Protein AF-A0A645A316-F1 (afdb_monomer_lite)

Sequence (80 aa):
MLMVMEELTKRIRKEGGDKQNKYEYQVNRNKLVGILRDDIIHALTARNQATLVARMNKIIKRAQAFVCPIKPDRTVERLR

Radius of gyration: 15.73 Å; chains: 1; bounding box: 36×23×44 Å

Secondary structure (DSSP, 8-state):
-HHHHHHHHHHHHHHHTTS--SSEEE--HHHHHHHHHHHHHHHHT-SSHHHHHHHHHHHHHHHHH--EEE-TT--S----

Organism: NCBI:txid1076179

pLDDT: mean 73.17, std 15.68, range [42.91, 94.19]

Structure (mmCIF, N/CA/C/O backbone):
data_AF-A0A645A316-F1
#
_entry.id   AF-A0A645A316-F1
#
loop_
_atom_site.group_PDB
_atom_site.id
_atom_site.type_symbol
_atom_site.label_atom_id
_atom_site.label_alt_id
_atom_site.label_comp_id
_atom_site.label_asym_id
_atom_site.label_entity_id
_atom_site.label_seq_id
_atom_site.pdbx_PDB_ins_code
_atom_site.Cartn_x
_atom_site.Cartn_y
_atom_site.Cartn_z
_atom_site.occupancy
_atom_site.B_iso_or_equiv
_atom_site.auth_seq_id
_atom_site.auth_comp_id
_atom_site.auth_asym_id
_atom_site.auth_atom_id
_atom_site.pdbx_PDB_model_num
ATOM 1 N N . MET A 1 1 ? -2.988 16.071 -10.828 1.00 48.12 1 MET A N 1
ATOM 2 C CA . MET A 1 1 ? -2.500 14.709 -10.486 1.00 48.12 1 MET A CA 1
ATOM 3 C C . MET A 1 1 ? -1.367 14.205 -11.388 1.00 48.12 1 MET A C 1
ATOM 5 O O . MET A 1 1 ? -0.526 13.485 -10.872 1.00 48.12 1 MET A O 1
ATOM 9 N N . LEU A 1 2 ? -1.303 14.571 -12.680 1.00 42.91 2 LEU A N 1
ATOM 10 C CA . LEU A 1 2 ? -0.210 14.165 -13.590 1.00 42.91 2 LEU A CA 1
ATOM 11 C C . LEU A 1 2 ? 1.186 14.675 -13.165 1.00 42.91 2 LEU A C 1
ATOM 13 O O . LEU A 1 2 ? 2.121 13.882 -13.129 1.00 42.91 2 LEU A O 1
ATOM 17 N N . MET A 1 3 ? 1.311 15.945 -12.749 1.00 50.59 3 MET A N 1
ATOM 18 C CA . MET A 1 3 ? 2.612 16.532 -12.361 1.00 50.59 3 MET A CA 1
ATOM 19 C C . MET A 1 3 ? 3.299 15.801 -11.197 1.00 50.59 3 MET A C 1
ATOM 21 O O . MET A 1 3 ? 4.504 15.580 -11.230 1.00 50.59 3 MET A O 1
ATOM 25 N N . VAL A 1 4 ? 2.530 15.352 -10.199 1.00 56.16 4 VAL A N 1
ATOM 26 C CA . VAL A 1 4 ? 3.068 14.648 -9.018 1.00 56.16 4 VAL A CA 1
ATOM 27 C C . VAL A 1 4 ? 3.741 13.327 -9.415 1.00 56.16 4 VAL A C 1
ATOM 29 O O . VAL A 1 4 ? 4.724 12.918 -8.804 1.00 56.16 4 VAL A O 1
ATOM 32 N N . MET A 1 5 ? 3.242 12.665 -10.462 1.00 53.41 5 MET A N 1
ATOM 33 C CA . MET A 1 5 ? 3.728 11.355 -10.901 1.00 53.41 5 MET A CA 1
ATOM 34 C C . MET A 1 5 ? 4.989 11.444 -11.760 1.00 53.41 5 MET A C 1
ATOM 36 O O . MET A 1 5 ? 5.875 10.596 -11.625 1.00 53.41 5 MET A O 1
ATOM 40 N N . GLU A 1 6 ? 5.098 12.461 -12.619 1.00 60.12 6 GLU A N 1
ATOM 41 C CA . GLU A 1 6 ? 6.349 12.735 -13.335 1.00 60.12 6 GLU A CA 1
ATOM 42 C C . GLU A 1 6 ? 7.472 13.065 -12.358 1.00 60.12 6 GLU A C 1
ATOM 44 O O . GLU A 1 6 ? 8.588 12.562 -12.501 1.00 60.12 6 GLU A O 1
ATOM 49 N N . GLU A 1 7 ? 7.169 13.856 -11.330 1.00 61.19 7 GLU A N 1
ATOM 50 C CA . GLU A 1 7 ? 8.144 14.223 -10.312 1.00 61.19 7 GLU A CA 1
ATOM 51 C C . GLU A 1 7 ? 8.587 13.010 -9.481 1.00 61.19 7 GLU A C 1
ATOM 53 O O . GLU A 1 7 ? 9.785 12.809 -9.276 1.00 61.19 7 GLU A O 1
ATOM 58 N N . LEU A 1 8 ? 7.653 12.133 -9.094 1.00 60.50 8 LEU A N 1
ATOM 59 C CA . LEU A 1 8 ? 7.968 10.873 -8.409 1.00 60.50 8 LEU A CA 1
ATOM 60 C C . LEU A 1 8 ? 8.818 9.938 -9.276 1.00 60.50 8 LEU A C 1
ATOM 62 O O . LEU A 1 8 ? 9.793 9.363 -8.798 1.00 60.50 8 LEU A O 1
ATOM 66 N N . THR A 1 9 ? 8.493 9.816 -10.563 1.00 62.16 9 THR A N 1
ATOM 67 C CA . THR A 1 9 ? 9.254 8.970 -11.498 1.00 62.16 9 THR A CA 1
ATOM 68 C C . THR A 1 9 ? 10.671 9.510 -11.704 1.00 62.16 9 THR A C 1
ATOM 70 O O . THR A 1 9 ? 11.629 8.737 -11.737 1.00 62.16 9 THR A O 1
ATOM 73 N N . LYS A 1 10 ? 10.830 10.839 -11.782 1.00 65.62 10 LYS A N 1
ATOM 74 C CA . LYS A 1 10 ? 12.144 11.497 -11.832 1.00 65.62 10 LYS A CA 1
ATOM 75 C C . LYS A 1 10 ? 12.950 11.259 -10.554 1.00 65.62 10 LYS A C 1
ATOM 77 O O . LYS A 1 10 ? 14.137 10.960 -10.654 1.00 65.62 10 LYS A O 1
ATOM 82 N N . ARG A 1 11 ? 12.325 11.332 -9.372 1.00 66.19 11 ARG A N 1
ATOM 83 C CA . ARG A 1 11 ? 12.994 11.036 -8.090 1.00 66.19 11 ARG A CA 1
ATOM 84 C C . ARG A 1 11 ? 13.448 9.581 -8.003 1.00 66.19 11 ARG A C 1
ATOM 86 O O . ARG A 1 11 ? 14.606 9.350 -7.688 1.00 66.19 11 ARG A O 1
ATOM 93 N N . ILE A 1 12 ? 12.602 8.625 -8.394 1.00 64.69 12 ILE A N 1
ATOM 94 C CA . ILE A 1 12 ? 12.963 7.195 -8.424 1.00 64.69 12 ILE A CA 1
ATOM 95 C C . ILE A 1 12 ? 14.155 6.944 -9.357 1.00 64.69 12 ILE A C 1
ATOM 97 O O . ILE A 1 12 ? 15.069 6.206 -9.001 1.00 64.69 12 ILE A O 1
ATOM 101 N N . ARG A 1 13 ? 14.184 7.580 -10.536 1.00 66.25 13 ARG A N 1
ATOM 102 C CA . ARG A 1 13 ? 15.333 7.492 -11.452 1.00 66.25 13 ARG A CA 1
ATOM 103 C C . ARG A 1 13 ? 16.598 8.117 -10.863 1.00 66.25 13 ARG A C 1
ATOM 105 O O . ARG A 1 13 ? 17.669 7.547 -11.025 1.00 66.25 13 ARG A O 1
ATOM 112 N N . LYS A 1 14 ? 16.479 9.248 -10.162 1.00 67.56 14 LYS A N 1
ATOM 113 C CA . LYS A 1 14 ? 17.608 9.923 -9.505 1.00 67.56 14 LYS A CA 1
ATOM 114 C C . LYS A 1 14 ? 18.174 9.105 -8.337 1.00 67.56 14 LYS A C 1
ATOM 116 O O . LYS A 1 14 ? 19.383 9.004 -8.213 1.00 67.56 14 LYS A O 1
ATOM 121 N N . GLU A 1 15 ? 17.320 8.495 -7.517 1.00 64.25 15 GLU A N 1
ATOM 122 C CA . GLU A 1 15 ? 17.731 7.642 -6.387 1.00 64.25 15 GLU A CA 1
ATOM 123 C C . GLU A 1 15 ? 18.207 6.245 -6.826 1.00 64.25 15 GLU A C 1
ATOM 125 O O . GLU A 1 15 ? 18.973 5.590 -6.120 1.00 64.25 15 GLU A O 1
ATOM 130 N N . GLY A 1 16 ? 17.738 5.768 -7.983 1.00 57.66 16 GLY A N 1
ATOM 131 C CA . GLY A 1 16 ? 18.080 4.460 -8.541 1.00 57.66 16 GLY A CA 1
ATOM 132 C C . GLY A 1 16 ? 19.250 4.457 -9.528 1.00 57.66 16 GLY A C 1
ATOM 133 O O . GLY A 1 16 ? 19.740 3.373 -9.828 1.00 57.66 16 GLY A O 1
ATOM 134 N N . GLY A 1 17 ? 19.688 5.621 -10.022 1.00 55.31 17 GLY A N 1
ATOM 135 C CA . GLY A 1 17 ? 20.700 5.749 -11.081 1.00 55.31 17 GLY A CA 1
ATOM 136 C C . GLY A 1 17 ? 22.079 5.186 -10.727 1.00 55.31 17 GLY A C 1
ATOM 137 O O . GLY A 1 17 ? 22.764 4.681 -11.609 1.00 55.31 17 GLY A O 1
ATOM 138 N N . ASP A 1 18 ? 22.442 5.183 -9.441 1.00 53.72 18 ASP A N 1
ATOM 139 C CA . ASP A 1 18 ? 23.729 4.654 -8.958 1.00 53.72 18 ASP A CA 1
ATOM 140 C C . ASP A 1 18 ? 23.701 3.150 -8.644 1.00 53.72 18 ASP A C 1
ATOM 142 O O . ASP A 1 18 ? 24.731 2.537 -8.362 1.00 53.72 18 ASP A O 1
ATOM 146 N N . LYS A 1 19 ? 22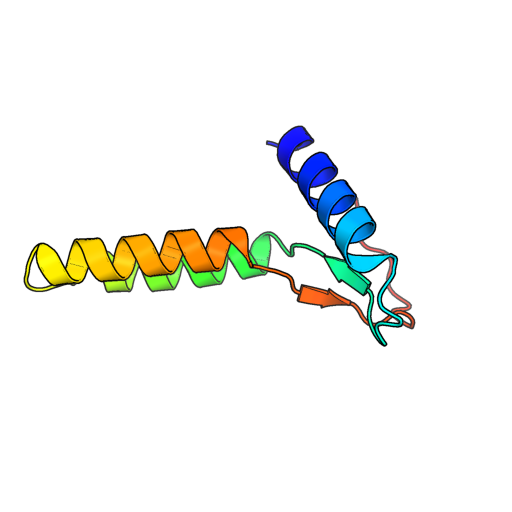.524 2.517 -8.676 1.00 58.56 19 LYS A N 1
ATOM 147 C CA . LYS A 1 19 ? 22.386 1.083 -8.408 1.00 58.56 19 LYS A CA 1
ATOM 148 C C . LYS A 1 19 ? 22.293 0.359 -9.746 1.00 58.56 19 LYS A C 1
ATOM 150 O O . LYS A 1 19 ? 21.352 0.604 -10.495 1.00 58.56 19 LYS A O 1
ATOM 155 N N . GLN A 1 20 ? 23.222 -0.565 -10.027 1.00 57.72 20 GLN A N 1
ATOM 156 C CA . GLN A 1 20 ? 23.162 -1.512 -11.158 1.00 57.72 20 GLN A CA 1
ATOM 157 C C . GLN A 1 20 ? 21.978 -2.488 -11.001 1.00 57.72 20 GLN A C 1
ATOM 159 O O . GLN A 1 20 ? 22.126 -3.697 -10.827 1.00 57.72 20 GLN A O 1
ATOM 164 N N . ASN A 1 21 ? 20.766 -1.952 -10.985 1.00 60.88 21 ASN A N 1
ATOM 165 C CA . ASN A 1 21 ? 19.552 -2.710 -10.797 1.00 60.88 21 ASN A CA 1
ATOM 166 C C . ASN A 1 21 ? 19.244 -3.482 -12.080 1.00 60.88 21 ASN A C 1
ATOM 168 O O . ASN A 1 21 ? 19.162 -2.912 -13.162 1.00 60.88 21 ASN A O 1
ATOM 172 N N . LYS A 1 22 ? 18.976 -4.782 -11.935 1.00 58.06 22 LYS A N 1
ATOM 173 C CA . LYS A 1 22 ? 18.560 -5.674 -13.032 1.00 58.06 22 LYS A CA 1
ATOM 174 C C . LYS A 1 22 ? 17.252 -5.239 -13.727 1.00 58.06 22 LYS A C 1
ATOM 176 O O . LYS A 1 22 ? 16.958 -5.707 -14.822 1.00 58.06 22 LYS A O 1
ATOM 181 N N . TYR A 1 23 ? 16.452 -4.383 -13.086 1.00 61.94 23 TYR A N 1
ATOM 182 C CA . TYR A 1 23 ? 15.144 -3.923 -13.559 1.00 61.94 23 TYR A CA 1
ATOM 183 C C . TYR A 1 23 ? 14.991 -2.411 -13.365 1.00 61.94 23 TYR A C 1
ATOM 185 O O . TYR A 1 23 ? 15.463 -1.870 -12.364 1.00 61.94 23 TYR A O 1
ATOM 193 N N . GLU A 1 24 ? 14.266 -1.746 -14.268 1.00 63.38 24 GLU A N 1
ATOM 194 C CA . GLU A 1 24 ? 13.797 -0.379 -14.027 1.00 63.38 24 GLU A CA 1
ATOM 195 C C . GLU A 1 24 ? 12.625 -0.408 -13.045 1.00 63.38 24 GLU A C 1
ATOM 197 O O . GLU A 1 24 ? 11.734 -1.244 -13.158 1.00 63.38 24 GLU A O 1
ATOM 202 N N . TYR A 1 25 ? 12.571 0.520 -12.097 1.00 67.00 25 TYR A N 1
ATOM 203 C CA . TYR A 1 25 ? 11.467 0.603 -11.144 1.00 67.00 25 TYR A CA 1
ATOM 204 C C . TYR A 1 25 ? 10.590 1.817 -11.458 1.00 67.00 25 TYR A C 1
ATOM 206 O O . TYR A 1 25 ? 11.091 2.925 -11.639 1.00 67.00 25 TYR A O 1
ATOM 214 N N . GLN A 1 26 ? 9.271 1.621 -11.525 1.00 68.12 26 GLN A N 1
ATOM 215 C CA . GLN A 1 26 ? 8.297 2.705 -11.702 1.00 68.12 26 GLN A CA 1
ATOM 216 C C . GLN A 1 26 ? 7.066 2.489 -10.825 1.00 68.12 26 GLN A C 1
ATOM 218 O O . GLN A 1 26 ? 6.735 1.367 -10.435 1.00 68.12 26 GLN A O 1
ATOM 223 N N . VAL A 1 27 ? 6.325 3.565 -10.577 1.00 71.25 27 VAL A N 1
ATOM 224 C CA . VAL A 1 27 ? 5.035 3.491 -9.890 1.00 71.25 27 VAL A CA 1
ATOM 225 C C . VAL A 1 27 ? 3.964 2.997 -10.865 1.00 71.25 27 VAL A C 1
ATOM 227 O O . VAL A 1 27 ? 3.706 3.619 -11.894 1.00 71.25 27 VAL A O 1
ATOM 230 N N . ASN A 1 28 ? 3.301 1.883 -10.545 1.00 79.31 28 ASN A N 1
ATOM 231 C CA . ASN A 1 28 ? 2.120 1.425 -11.281 1.00 79.31 28 ASN A CA 1
ATOM 232 C C . ASN A 1 28 ? 0.847 1.886 -10.560 1.00 79.31 28 ASN A C 1
ATOM 234 O O . ASN A 1 28 ? 0.489 1.328 -9.524 1.00 79.31 28 ASN A O 1
ATOM 238 N N . ARG A 1 29 ? 0.152 2.878 -11.131 1.00 73.56 29 ARG A N 1
ATOM 239 C CA . ARG A 1 29 ? -1.045 3.492 -10.533 1.00 73.56 29 ARG A CA 1
ATOM 240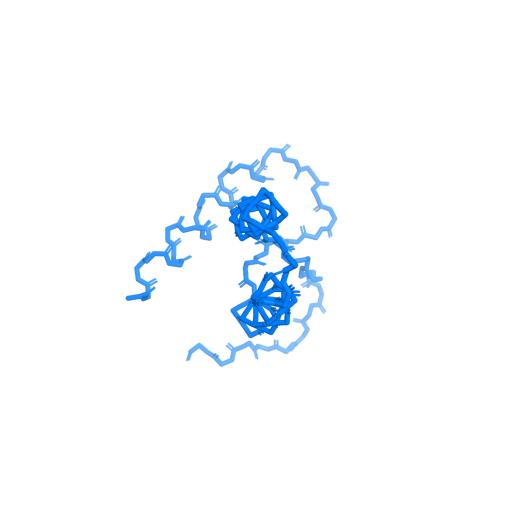 C C . ARG A 1 29 ? -2.155 2.481 -10.248 1.00 73.56 29 ARG A C 1
ATOM 242 O O . ARG A 1 29 ? -2.704 2.498 -9.155 1.00 73.56 29 ARG A O 1
ATOM 249 N N . ASN A 1 30 ? -2.463 1.592 -11.190 1.00 78.50 30 ASN A N 1
ATOM 250 C CA . ASN A 1 30 ? -3.567 0.640 -11.031 1.00 78.50 30 ASN A CA 1
ATOM 251 C C . ASN A 1 30 ? -3.273 -0.370 -9.919 1.00 78.50 30 ASN A C 1
ATOM 253 O O . ASN A 1 30 ? -4.140 -0.650 -9.095 1.00 78.50 30 ASN A O 1
ATOM 257 N N . LYS A 1 31 ? -2.029 -0.862 -9.849 1.00 80.75 31 LYS A N 1
ATOM 258 C CA . LYS A 1 31 ? -1.605 -1.751 -8.759 1.00 80.75 31 LYS A CA 1
ATOM 259 C C . LYS A 1 31 ? -1.595 -1.037 -7.410 1.00 80.75 31 LYS A C 1
ATOM 261 O O . LYS A 1 31 ? -2.075 -1.604 -6.435 1.00 80.75 31 LYS A O 1
ATOM 266 N N . LEU A 1 32 ? -1.083 0.194 -7.364 1.00 83.00 32 LEU A N 1
ATOM 267 C CA . LEU A 1 32 ? -1.062 0.998 -6.144 1.00 83.00 32 LEU A CA 1
ATOM 268 C C . LEU A 1 32 ? -2.483 1.230 -5.620 1.00 83.00 32 LEU A C 1
ATOM 270 O O . LEU A 1 32 ? -2.759 0.942 -4.464 1.00 83.00 32 LEU A O 1
ATOM 274 N N . VAL A 1 33 ? -3.397 1.695 -6.476 1.00 82.88 33 VAL A N 1
ATOM 275 C CA . VAL A 1 33 ? -4.795 1.956 -6.099 1.00 82.88 33 VAL A CA 1
ATOM 276 C C . VAL A 1 33 ? -5.489 0.684 -5.612 1.00 82.88 33 VAL A C 1
ATOM 278 O O . VAL A 1 33 ? -6.193 0.745 -4.609 1.00 82.88 33 VAL A O 1
ATOM 281 N N . GLY A 1 34 ? -5.263 -0.459 -6.269 1.00 86.25 34 GLY A N 1
ATOM 282 C CA . GLY A 1 34 ? -5.807 -1.747 -5.827 1.00 86.25 34 GLY A CA 1
ATOM 283 C C . GLY A 1 34 ? -5.356 -2.119 -4.413 1.00 86.2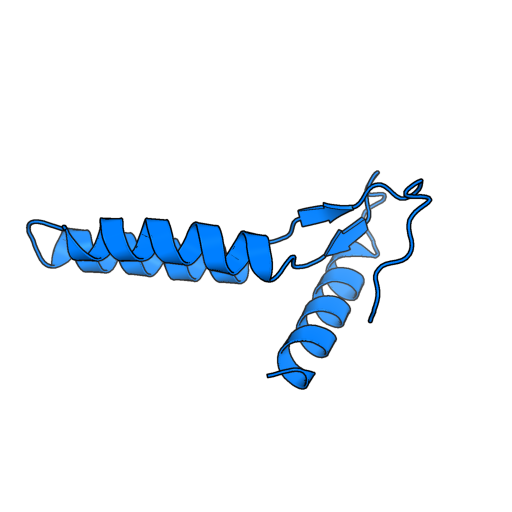5 34 GLY A C 1
ATOM 284 O O . GLY A 1 34 ? -6.192 -2.322 -3.539 1.00 86.25 34 GLY A O 1
ATOM 285 N N . ILE A 1 35 ? -4.042 -2.106 -4.161 1.00 85.69 35 ILE A N 1
ATOM 286 C CA . ILE A 1 35 ? -3.472 -2.439 -2.843 1.00 85.69 35 ILE A CA 1
ATOM 287 C C . ILE A 1 35 ? -3.971 -1.474 -1.761 1.00 85.69 35 ILE A C 1
ATOM 289 O O . ILE A 1 35 ? -4.348 -1.903 -0.673 1.00 85.69 35 ILE A O 1
ATOM 293 N N . LEU A 1 36 ? -3.993 -0.169 -2.055 1.00 88.69 36 LEU A N 1
ATOM 294 C CA . LEU A 1 36 ? -4.449 0.835 -1.094 1.00 88.69 36 LEU A CA 1
ATOM 295 C C . LEU A 1 36 ? -5.933 0.677 -0.765 1.00 88.69 36 LEU A C 1
ATOM 297 O O . LEU A 1 36 ? -6.307 0.852 0.390 1.00 88.69 36 LEU A O 1
ATOM 301 N N . ARG A 1 37 ? -6.779 0.337 -1.74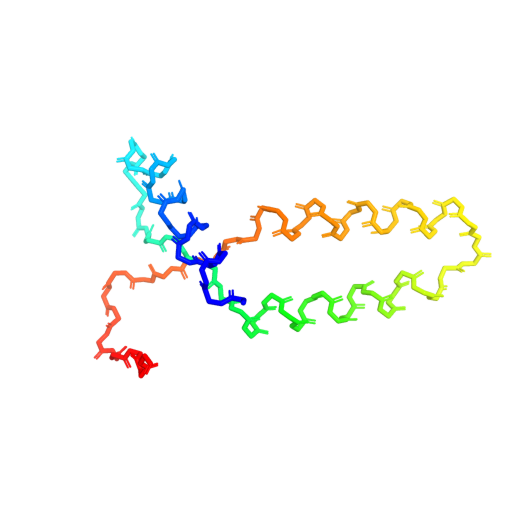4 1.00 89.31 37 ARG A N 1
ATOM 302 C CA . ARG A 1 37 ? -8.210 0.111 -1.512 1.00 89.31 37 ARG A CA 1
ATOM 303 C C . ARG A 1 37 ? -8.430 -1.013 -0.502 1.00 89.31 37 ARG A C 1
ATOM 305 O O . ARG A 1 37 ? -9.171 -0.816 0.460 1.00 89.31 37 ARG A O 1
ATOM 312 N N . ASP A 1 38 ? -7.766 -2.146 -0.698 1.00 89.50 38 ASP A N 1
ATOM 313 C CA . ASP A 1 38 ? -7.907 -3.311 0.177 1.00 89.50 38 ASP A CA 1
ATOM 314 C C . ASP A 1 38 ? -7.367 -3.023 1.584 1.00 89.50 38 ASP A C 1
ATOM 316 O O . ASP A 1 38 ? -8.033 -3.301 2.586 1.00 89.50 38 ASP A O 1
ATOM 320 N N . ASP A 1 39 ? -6.195 -2.385 1.670 1.00 88.94 39 ASP A N 1
ATOM 321 C CA . ASP A 1 39 ? -5.598 -2.019 2.952 1.00 88.94 39 ASP A CA 1
ATOM 322 C C . ASP A 1 39 ? -6.473 -1.001 3.720 1.00 88.94 39 ASP A C 1
ATOM 324 O O . ASP A 1 39 ? -6.596 -1.109 4.943 1.00 88.94 39 ASP A O 1
ATOM 328 N N . ILE A 1 40 ? -7.114 -0.040 3.035 1.00 91.56 40 ILE A N 1
ATOM 329 C CA . ILE A 1 40 ? -8.031 0.936 3.655 1.00 91.56 40 ILE A CA 1
ATOM 330 C C . ILE A 1 40 ? -9.278 0.241 4.201 1.00 91.56 40 ILE A C 1
ATOM 332 O O . ILE A 1 40 ? -9.650 0.491 5.348 1.00 91.56 40 ILE A O 1
ATOM 336 N N . ILE A 1 41 ? -9.907 -0.653 3.429 1.00 91.81 41 ILE A N 1
ATOM 337 C CA . ILE A 1 41 ? -11.063 -1.432 3.907 1.00 91.81 41 ILE A CA 1
ATOM 338 C C . ILE A 1 41 ? -10.667 -2.194 5.174 1.00 91.81 41 ILE A C 1
ATOM 340 O O . ILE A 1 41 ? -11.358 -2.135 6.194 1.00 91.81 41 ILE A O 1
ATOM 344 N N . HIS A 1 42 ? -9.503 -2.840 5.157 1.00 88.69 42 HIS A N 1
ATOM 345 C CA . HIS A 1 42 ? -9.017 -3.558 6.322 1.00 88.69 42 HIS A CA 1
ATOM 346 C C . HIS A 1 42 ? -8.704 -2.630 7.509 1.00 88.69 42 HIS A C 1
ATOM 348 O O . HIS A 1 42 ? -8.974 -2.987 8.658 1.00 88.69 42 HIS A O 1
ATOM 354 N N . ALA A 1 43 ? -8.184 -1.424 7.278 1.00 91.56 43 ALA A N 1
ATOM 355 C CA . ALA A 1 43 ? -7.969 -0.434 8.331 1.00 91.56 43 ALA A CA 1
ATOM 356 C C . ALA A 1 43 ? -9.283 0.020 8.981 1.00 91.56 43 ALA A C 1
ATOM 358 O O . ALA A 1 43 ? -9.357 0.065 10.208 1.00 91.56 43 ALA A O 1
ATOM 359 N N . LEU A 1 44 ? -10.325 0.269 8.185 1.00 89.69 44 LEU A N 1
ATOM 360 C CA . LEU A 1 44 ? -11.636 0.719 8.665 1.00 89.69 44 LEU A CA 1
ATOM 361 C C . LEU A 1 44 ? -12.377 -0.342 9.493 1.00 89.69 44 LEU A C 1
ATOM 363 O O . LEU A 1 44 ? -13.149 0.005 10.377 1.00 89.69 44 LEU A O 1
ATOM 367 N N . THR A 1 45 ? -12.089 -1.628 9.283 1.00 92.88 45 THR A N 1
ATOM 368 C CA . THR A 1 45 ? -12.609 -2.729 10.126 1.00 92.88 45 THR A CA 1
ATOM 369 C C . THR A 1 45 ? -11.894 -2.889 11.479 1.00 92.88 45 THR A C 1
ATOM 371 O O . THR A 1 45 ? -12.084 -3.889 12.177 1.00 92.88 45 THR A O 1
ATOM 374 N N . ALA A 1 46 ? -11.020 -1.955 11.866 1.00 91.94 46 ALA A N 1
ATOM 375 C CA . ALA A 1 46 ? -10.301 -2.031 13.133 1.00 91.94 46 ALA A CA 1
ATOM 376 C C . ALA A 1 46 ? -11.248 -1.892 14.339 1.00 91.94 46 ALA A C 1
ATOM 378 O O . ALA A 1 46 ? -12.084 -0.998 14.396 1.00 91.94 46 ALA A O 1
ATOM 379 N N . ARG A 1 47 ? -11.062 -2.753 15.349 1.00 89.88 47 ARG A N 1
ATOM 380 C CA . ARG A 1 47 ? -11.898 -2.776 16.566 1.00 89.88 47 ARG A CA 1
ATOM 381 C C . ARG A 1 47 ? -11.614 -1.632 17.543 1.00 89.88 47 ARG A C 1
ATOM 383 O O . ARG A 1 47 ? -12.415 -1.387 18.433 1.00 89.88 47 ARG A O 1
ATOM 390 N N . ASN A 1 48 ? -10.456 -0.980 17.432 1.00 93.62 48 ASN A N 1
ATOM 391 C CA . ASN A 1 48 ? -10.057 0.117 18.312 1.00 93.62 48 ASN A CA 1
ATOM 392 C C . ASN A 1 48 ? -9.206 1.160 17.571 1.00 93.62 48 ASN A C 1
ATOM 394 O O . ASN A 1 48 ? -8.589 0.877 16.537 1.00 93.62 48 ASN A O 1
ATOM 398 N N . GLN A 1 49 ? -9.158 2.369 18.134 1.00 92.62 49 GLN A N 1
ATOM 399 C CA . GLN A 1 49 ? -8.494 3.527 17.533 1.00 92.62 49 GLN A CA 1
ATOM 400 C C . GLN A 1 49 ? -6.981 3.330 17.375 1.00 92.62 49 GLN A C 1
ATOM 402 O O . GLN A 1 49 ? -6.420 3.708 16.349 1.00 92.62 49 GLN A O 1
ATOM 407 N N . ALA A 1 50 ? -6.316 2.686 18.339 1.00 94.19 50 ALA A N 1
ATOM 408 C CA . ALA A 1 50 ? -4.880 2.416 18.255 1.00 94.19 50 ALA A CA 1
ATOM 409 C C . ALA A 1 50 ? -4.535 1.543 17.034 1.00 94.19 50 ALA A C 1
ATOM 411 O O . ALA A 1 50 ? -3.596 1.832 16.291 1.00 94.19 50 ALA A O 1
ATOM 412 N N . THR A 1 51 ? -5.343 0.511 16.776 1.00 91.62 51 THR A N 1
ATOM 413 C CA . THR A 1 51 ? -5.173 -0.381 15.622 1.00 91.62 51 THR A CA 1
ATOM 414 C C . THR A 1 51 ? -5.458 0.347 14.312 1.00 91.62 51 THR A C 1
ATOM 416 O O . THR A 1 51 ? -4.731 0.147 13.339 1.00 91.62 51 THR A O 1
ATOM 419 N N . LEU A 1 52 ? -6.472 1.217 14.282 1.00 92.94 52 LEU A N 1
ATOM 420 C CA . LEU A 1 52 ? -6.765 2.059 13.121 1.00 92.94 52 LEU A CA 1
ATOM 421 C C . LEU A 1 52 ? -5.563 2.950 12.777 1.00 92.94 52 LEU A C 1
ATOM 423 O O . LEU A 1 52 ? -5.083 2.916 11.646 1.00 92.94 52 LEU A O 1
ATOM 427 N N . VAL A 1 53 ? -5.028 3.684 13.756 1.00 93.38 53 VAL A N 1
ATOM 428 C CA . VAL A 1 53 ? -3.874 4.580 13.564 1.00 93.38 53 VAL A CA 1
ATOM 429 C C . VAL A 1 53 ? -2.646 3.804 13.083 1.00 93.38 53 VAL A C 1
ATOM 431 O O . VAL A 1 53 ? -1.996 4.208 12.118 1.00 93.38 53 VAL A O 1
ATOM 434 N N . ALA A 1 54 ? -2.350 2.649 13.686 1.00 92.75 54 ALA A N 1
ATOM 435 C CA . ALA A 1 54 ? -1.233 1.805 13.265 1.00 92.75 54 ALA A CA 1
ATOM 436 C C . ALA A 1 54 ? -1.387 1.302 11.816 1.00 92.75 54 ALA A C 1
ATOM 438 O O . ALA A 1 54 ? -0.425 1.332 11.042 1.00 92.75 54 ALA A O 1
ATOM 439 N N . ARG A 1 55 ? -2.597 0.876 11.424 1.00 92.75 55 ARG A N 1
ATOM 440 C CA . ARG A 1 55 ? -2.892 0.422 10.055 1.00 92.75 55 ARG A CA 1
ATOM 441 C C . ARG A 1 55 ? -2.788 1.569 9.052 1.00 92.75 55 ARG A C 1
ATOM 443 O O . ARG A 1 55 ? -2.113 1.409 8.040 1.00 92.75 55 ARG A O 1
ATOM 450 N N . MET A 1 56 ? -3.347 2.737 9.359 1.00 92.44 56 MET A N 1
ATOM 451 C CA . MET A 1 56 ? -3.250 3.922 8.499 1.00 92.44 56 MET A CA 1
ATOM 452 C C . MET A 1 56 ? -1.797 4.374 8.299 1.00 92.44 56 MET A C 1
ATOM 454 O O . MET A 1 56 ? -1.372 4.608 7.168 1.00 92.44 56 MET A O 1
ATOM 458 N N . ASN A 1 57 ? -0.984 4.389 9.359 1.00 91.94 57 ASN A N 1
ATOM 459 C CA . ASN A 1 57 ? 0.443 4.709 9.253 1.00 91.94 57 ASN A CA 1
ATOM 460 C C . ASN A 1 57 ? 1.204 3.711 8.363 1.00 91.94 57 ASN A C 1
ATOM 462 O O . ASN A 1 57 ? 2.095 4.099 7.605 1.00 91.94 57 ASN A O 1
ATOM 466 N N . LYS A 1 58 ? 0.843 2.423 8.416 1.00 90.19 58 LYS A N 1
ATOM 467 C CA . LYS A 1 58 ? 1.415 1.392 7.536 1.00 90.19 58 LYS A CA 1
ATOM 468 C C . LYS A 1 58 ? 1.052 1.630 6.067 1.00 90.19 58 LYS A C 1
ATOM 470 O O . LYS A 1 58 ? 1.915 1.456 5.206 1.00 90.19 58 LYS A O 1
ATOM 475 N N . ILE A 1 59 ? -0.182 2.050 5.787 1.00 90.44 59 ILE A N 1
ATOM 476 C CA . ILE A 1 59 ? -0.658 2.378 4.434 1.00 90.44 59 ILE A CA 1
ATOM 477 C C . ILE A 1 59 ? 0.138 3.546 3.854 1.00 90.44 59 ILE A C 1
ATOM 479 O O . ILE A 1 59 ? 0.646 3.443 2.739 1.00 90.44 59 ILE A O 1
ATOM 483 N N . ILE A 1 60 ? 0.320 4.618 4.631 1.00 88.06 60 ILE A N 1
ATOM 484 C CA . ILE A 1 60 ? 1.093 5.795 4.208 1.00 88.06 60 ILE A CA 1
ATOM 485 C C . ILE A 1 60 ? 2.540 5.404 3.881 1.00 88.06 60 ILE A C 1
ATOM 487 O O . ILE A 1 60 ? 3.033 5.728 2.801 1.00 88.06 60 ILE A O 1
ATOM 491 N N . LYS A 1 61 ? 3.199 4.636 4.761 1.00 88.06 61 LYS A N 1
ATOM 492 C CA . LYS A 1 61 ? 4.570 4.152 4.521 1.00 88.06 61 LYS A CA 1
ATOM 493 C C . LYS A 1 61 ? 4.670 3.289 3.260 1.00 88.06 61 LYS A C 1
ATOM 495 O O . LYS A 1 61 ? 5.609 3.446 2.484 1.00 88.06 61 LYS A O 1
ATOM 500 N N . ARG A 1 62 ? 3.701 2.396 3.024 1.00 84.00 62 ARG A N 1
ATOM 501 C CA . ARG A 1 62 ? 3.652 1.587 1.794 1.00 84.00 62 ARG A CA 1
ATOM 502 C C . ARG A 1 62 ? 3.470 2.447 0.552 1.00 84.00 62 ARG A C 1
ATOM 504 O O . ARG A 1 62 ? 4.161 2.206 -0.428 1.00 84.00 62 ARG A O 1
ATOM 511 N N . ALA A 1 63 ? 2.577 3.433 0.592 1.00 82.88 63 ALA A N 1
ATOM 512 C CA . ALA A 1 63 ? 2.333 4.325 -0.538 1.00 82.88 63 ALA A CA 1
ATOM 513 C C . ALA A 1 63 ? 3.594 5.111 -0.926 1.00 82.88 63 ALA A C 1
ATOM 515 O O . ALA A 1 63 ? 3.889 5.244 -2.111 1.00 82.88 63 ALA A O 1
ATOM 516 N N . GLN A 1 64 ? 4.361 5.577 0.064 1.00 78.94 64 GLN A N 1
ATOM 517 C CA . GLN A 1 64 ? 5.610 6.314 -0.153 1.00 78.94 64 GLN A CA 1
ATOM 518 C C . GLN A 1 64 ? 6.719 5.454 -0.775 1.00 78.94 64 GLN A C 1
ATOM 520 O O . GLN A 1 64 ? 7.491 5.955 -1.584 1.00 78.94 64 GLN A O 1
ATOM 525 N N . ALA A 1 65 ? 6.787 4.168 -0.424 1.00 78.69 65 ALA A N 1
ATOM 526 C CA . ALA A 1 65 ? 7.812 3.246 -0.915 1.00 78.69 65 ALA A CA 1
ATOM 527 C C . ALA A 1 65 ? 7.362 2.399 -2.121 1.00 78.69 65 ALA A C 1
ATOM 529 O O . ALA A 1 65 ? 8.093 1.505 -2.553 1.00 78.69 65 ALA A O 1
ATOM 530 N N . PHE A 1 66 ? 6.149 2.610 -2.647 1.00 78.31 66 PHE A N 1
ATOM 531 C CA . PHE A 1 66 ? 5.593 1.717 -3.657 1.00 78.31 66 PHE A CA 1
ATOM 532 C C . PHE A 1 66 ? 6.285 1.886 -5.007 1.00 78.31 66 PHE A C 1
ATOM 534 O O . PHE A 1 66 ? 6.056 2.844 -5.746 1.00 78.31 66 PHE A O 1
ATOM 541 N N . VAL A 1 67 ? 7.064 0.875 -5.368 1.00 74.88 67 VAL A N 1
ATOM 542 C CA . VAL A 1 67 ? 7.711 0.756 -6.669 1.00 74.88 67 VAL A CA 1
ATOM 543 C C . VAL A 1 67 ? 7.453 -0.630 -7.248 1.00 74.88 67 VAL A C 1
ATOM 545 O O . VAL A 1 67 ? 7.445 -1.634 -6.539 1.00 74.88 67 VAL A O 1
ATOM 548 N N . CYS A 1 68 ? 7.212 -0.696 -8.553 1.00 69.88 68 CYS A N 1
ATOM 549 C CA . CYS A 1 68 ? 7.049 -1.944 -9.286 1.00 69.88 68 CYS A CA 1
ATOM 550 C C . CYS A 1 68 ? 8.240 -2.149 -10.229 1.00 69.88 68 CYS A C 1
ATOM 552 O O . CYS A 1 68 ? 8.545 -1.232 -10.998 1.00 69.88 68 CYS A O 1
ATOM 554 N N . PRO A 1 69 ? 8.868 -3.339 -10.236 1.00 70.00 69 PRO A N 1
ATOM 555 C CA . PRO A 1 69 ? 9.884 -3.662 -11.224 1.00 70.00 69 PRO A CA 1
ATOM 556 C C . PRO A 1 69 ? 9.254 -3.772 -12.616 1.00 70.00 69 PRO A C 1
ATOM 558 O O . PRO A 1 69 ? 8.186 -4.365 -12.807 1.00 70.00 69 PRO A O 1
ATOM 561 N N . ILE A 1 70 ? 9.942 -3.211 -13.596 1.00 64.88 70 ILE A N 1
ATOM 562 C CA . ILE A 1 70 ? 9.679 -3.308 -15.021 1.00 64.88 70 ILE A CA 1
ATOM 563 C C . ILE A 1 70 ? 10.867 -4.038 -15.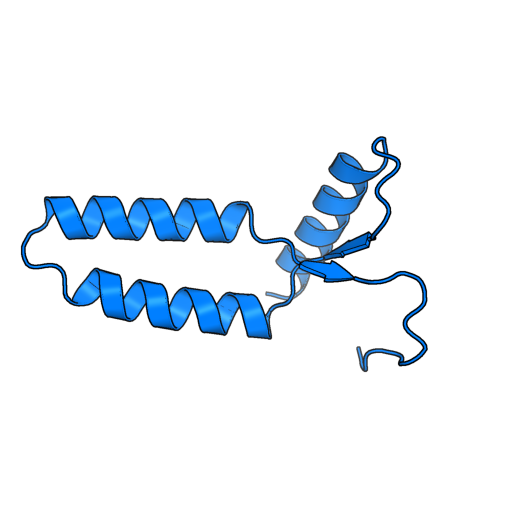630 1.00 64.88 70 ILE A C 1
ATOM 565 O O . ILE A 1 70 ? 12.018 -3.627 -15.483 1.00 64.88 70 ILE A O 1
ATOM 569 N N . LYS A 1 71 ? 10.576 -5.148 -16.311 1.00 62.56 71 LYS A N 1
ATOM 570 C CA . LYS A 1 71 ? 11.593 -5.842 -17.093 1.00 62.56 71 LYS A CA 1
ATOM 571 C C . LYS A 1 71 ? 12.042 -4.942 -18.253 1.00 62.56 71 LYS A C 1
ATOM 573 O O . LYS A 1 71 ? 11.156 -4.438 -18.946 1.00 62.56 71 LYS A O 1
ATOM 578 N N . PRO A 1 72 ? 13.356 -4.771 -18.467 1.00 57.66 72 PRO A N 1
ATOM 579 C CA . PRO A 1 72 ? 13.882 -3.975 -19.575 1.00 57.66 72 PRO A CA 1
ATOM 580 C C . PRO A 1 72 ? 13.464 -4.540 -20.945 1.00 57.66 72 PRO A C 1
ATOM 582 O O . PRO A 1 72 ? 13.117 -3.771 -21.831 1.00 57.66 72 PRO A O 1
ATOM 585 N N . ASP A 1 73 ? 13.337 -5.865 -21.083 1.00 59.88 73 ASP A N 1
ATOM 586 C CA . ASP A 1 73 ? 13.013 -6.538 -22.360 1.00 59.88 73 ASP A CA 1
ATOM 587 C C . ASP A 1 73 ? 11.512 -6.565 -22.707 1.00 59.88 73 ASP A C 1
ATOM 589 O O . ASP A 1 73 ? 11.014 -7.491 -23.353 1.00 59.88 73 ASP A O 1
ATOM 593 N N . ARG A 1 74 ? 10.724 -5.605 -22.214 1.00 54.41 74 ARG A N 1
ATOM 594 C CA . ARG A 1 74 ? 9.277 -5.611 -22.456 1.00 54.41 74 ARG A CA 1
ATOM 595 C C . ARG A 1 74 ? 8.976 -5.029 -23.842 1.00 54.41 7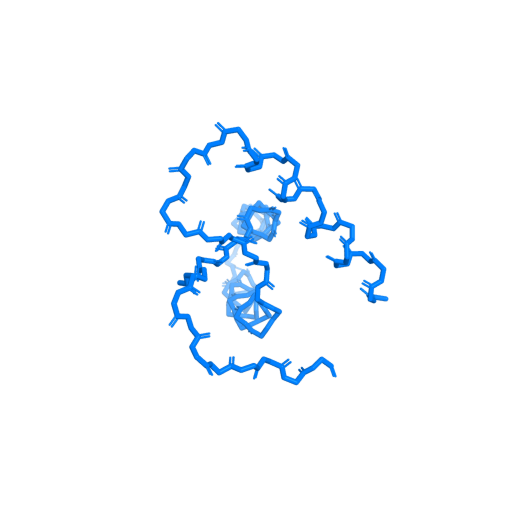4 ARG A C 1
ATOM 597 O O . ARG A 1 74 ? 9.005 -3.822 -24.025 1.00 54.41 74 ARG A O 1
ATOM 604 N N . THR A 1 75 ? 8.592 -5.891 -24.780 1.00 50.00 75 THR A N 1
ATOM 605 C CA . THR A 1 75 ? 8.268 -5.582 -26.190 1.00 50.00 75 THR A CA 1
ATOM 606 C C . THR A 1 75 ? 6.945 -4.847 -26.431 1.00 50.00 75 THR A C 1
ATOM 608 O O . THR A 1 75 ? 6.609 -4.568 -27.576 1.00 50.00 75 THR A O 1
ATOM 611 N N . VAL A 1 76 ? 6.169 -4.536 -25.389 1.00 52.00 76 VAL A N 1
ATOM 612 C CA . VAL A 1 76 ? 4.839 -3.923 -25.543 1.00 52.00 76 VAL A CA 1
ATOM 613 C C . VAL A 1 76 ? 4.870 -2.490 -25.027 1.00 52.00 76 VAL A C 1
ATOM 615 O O . VAL A 1 76 ? 4.998 -2.269 -23.815 1.00 52.00 76 VAL A O 1
ATOM 618 N N . GLU A 1 77 ? 4.742 -1.530 -25.944 1.00 48.50 77 GLU A N 1
ATOM 619 C CA . GLU A 1 77 ? 4.615 -0.112 -25.612 1.00 48.50 77 GLU A CA 1
ATOM 620 C C . GLU A 1 77 ? 3.386 0.129 -24.728 1.00 48.50 77 GLU A C 1
ATOM 622 O O . GLU A 1 77 ? 2.312 -0.447 -24.919 1.00 48.50 77 GLU A O 1
ATOM 627 N N . ARG A 1 78 ? 3.542 0.984 -23.714 1.00 52.47 78 ARG A N 1
ATOM 628 C CA . ARG A 1 78 ? 2.401 1.461 -22.932 1.00 52.47 78 ARG A CA 1
ATOM 629 C C . ARG A 1 78 ? 1.803 2.654 -23.665 1.00 52.47 78 ARG A C 1
ATOM 631 O O . ARG A 1 78 ? 2.506 3.644 -23.844 1.00 52.47 78 ARG A O 1
ATOM 638 N N . LEU A 1 79 ? 0.519 2.566 -24.009 1.00 45.19 79 LEU A N 1
ATOM 639 C CA . LEU A 1 79 ? -0.293 3.725 -24.382 1.00 45.19 79 LEU A CA 1
ATOM 640 C C . LEU A 1 79 ? -0.150 4.779 -23.272 1.00 45.19 79 LEU A C 1
ATOM 642 O O . LEU A 1 79 ? -0.496 4.507 -22.117 1.00 45.19 79 LEU A O 1
ATOM 646 N N . ARG A 1 80 ? 0.480 5.906 -23.615 1.00 45.72 80 ARG A N 1
ATOM 647 C CA . ARG A 1 80 ? 0.620 7.083 -22.751 1.00 45.72 80 ARG A CA 1
ATOM 648 C C . ARG A 1 80 ? -0.669 7.886 -22.747 1.00 45.72 80 ARG A C 1
ATOM 650 O O . ARG A 1 80 ? -1.284 7.983 -23.828 1.00 45.72 80 ARG A O 1
#

Foldseek 3Di:
DVVVQVVVLVVQCVVCVPPPDQFRKGADPVVLVVVLVVLQVVLVPDPDDVSNVVSVVVNVVCSSPDIDTDHPPDPDDDDD